Protein AF-A0A845ZA12-F1 (afdb_monomer_lite)

pLDDT: mean 86.28, std 15.38, range [41.25, 97.88]

Sequence (84 aa):
MPFYFGRGKNDYAVINDFSRKRDVIQLLGDESDYMLEKVSRREGLPTGTGIYYIGSDGPEDLIGIIKGFSASRLDLGEDYFKFV

Radius of gyration: 12.57 Å; chains: 1; bounding box: 32×34×30 Å

Foldseek 3Di:
DDDDDDDDLPQAAEAEDDDLVPAADEDEDDLVQWDWAFPDPDPPDAGAIFIWGRNDPDDTHGHYGYHPYHSVVDDCPRPSYHYD

Secondary structure (DSSP, 8-state):
--------TT--EEESS--TTT--EEESS-GGGEEEEE----TTPPSEEEEEE--SSS--EEEEEEET--GGG--TTSTTEEE-

Structure (mmCIF, N/CA/C/O backbone):
data_AF-A0A845ZA12-F1
#
_entry.id   AF-A0A845ZA12-F1
#
loop_
_atom_site.group_PDB
_atom_site.id
_atom_site.type_symbol
_atom_site.label_atom_id
_atom_site.label_alt_id
_atom_site.label_comp_id
_atom_site.label_asym_id
_atom_site.label_entity_id
_atom_site.label_seq_id
_atom_site.pdbx_PDB_ins_code
_atom_site.Cartn_x
_atom_site.Cartn_y
_atom_site.Cartn_z
_atom_site.occupancy
_atom_site.B_iso_or_equiv
_atom_site.auth_seq_id
_atom_site.auth_comp_id
_atom_site.auth_asym_id
_atom_site.auth_atom_id
_atom_site.pdbx_PDB_model_num
ATOM 1 N N . MET A 1 1 ? 3.221 -26.047 -7.042 1.00 41.25 1 MET A N 1
ATOM 2 C CA . MET A 1 1 ? 3.016 -24.761 -6.346 1.00 41.25 1 MET A CA 1
ATOM 3 C C . MET A 1 1 ? 3.600 -23.685 -7.245 1.00 41.25 1 MET A C 1
ATOM 5 O O . MET A 1 1 ? 4.787 -23.802 -7.533 1.00 41.25 1 MET A O 1
ATOM 9 N N . PRO A 1 2 ? 2.817 -22.755 -7.814 1.00 47.69 2 PRO A N 1
ATOM 10 C CA . PRO A 1 2 ? 3.395 -21.736 -8.673 1.00 47.69 2 PRO A CA 1
ATOM 11 C C . PRO A 1 2 ? 3.986 -20.638 -7.788 1.00 47.69 2 PRO A C 1
ATOM 13 O O . PRO A 1 2 ? 3.267 -19.978 -7.043 1.00 47.69 2 PRO A O 1
ATOM 16 N N . PHE A 1 3 ? 5.308 -20.501 -7.844 1.00 54.81 3 PHE A N 1
ATOM 17 C CA . PHE A 1 3 ? 6.021 -19.343 -7.320 1.00 54.81 3 PHE A CA 1
ATOM 18 C C . PHE A 1 3 ? 5.734 -18.137 -8.220 1.00 54.81 3 PHE A C 1
ATOM 20 O O . PHE A 1 3 ? 5.697 -18.273 -9.445 1.00 54.81 3 PHE A O 1
ATOM 27 N N . TYR A 1 4 ? 5.523 -16.973 -7.608 1.00 45.91 4 TYR A N 1
ATOM 28 C CA . TYR A 1 4 ? 5.370 -15.702 -8.311 1.00 45.91 4 TYR A CA 1
ATOM 29 C C . TYR A 1 4 ? 6.666 -15.402 -9.083 1.00 45.91 4 TYR A C 1
ATOM 31 O O . TYR A 1 4 ? 7.749 -15.425 -8.501 1.00 45.91 4 TYR A O 1
ATOM 39 N N . PHE A 1 5 ? 6.576 -15.171 -10.396 1.00 49.06 5 PHE A N 1
ATOM 40 C CA . PHE A 1 5 ? 7.722 -14.824 -11.241 1.00 49.06 5 PHE A CA 1
ATOM 41 C C . PHE A 1 5 ? 7.520 -13.389 -11.730 1.00 49.06 5 PHE A C 1
ATOM 43 O O . PHE A 1 5 ? 6.812 -13.152 -12.706 1.00 49.06 5 PHE A O 1
ATOM 50 N N . GLY A 1 6 ? 8.100 -12.428 -11.008 1.00 58.19 6 GLY A N 1
ATOM 51 C CA . GLY A 1 6 ? 7.964 -11.000 -11.290 1.00 58.19 6 GLY A CA 1
ATOM 52 C C . GLY A 1 6 ? 8.545 -10.634 -12.653 1.00 58.19 6 GLY A C 1
ATOM 53 O O . GLY A 1 6 ? 9.757 -10.482 -12.793 1.00 58.19 6 GLY A O 1
ATOM 54 N N . ARG A 1 7 ? 7.685 -10.497 -13.671 1.00 50.44 7 ARG A N 1
ATOM 55 C CA . ARG A 1 7 ? 7.990 -9.835 -14.952 1.00 50.44 7 ARG A CA 1
ATOM 56 C C . ARG A 1 7 ? 6.738 -9.206 -15.572 1.00 50.44 7 ARG A C 1
ATOM 58 O O . ARG A 1 7 ? 6.373 -9.519 -16.701 1.00 50.44 7 ARG A O 1
ATOM 65 N N . GLY A 1 8 ? 6.126 -8.250 -14.877 1.00 48.34 8 GLY A N 1
ATOM 66 C CA . GLY A 1 8 ? 5.115 -7.391 -15.486 1.00 48.34 8 GLY A CA 1
ATOM 67 C C . GLY A 1 8 ? 4.584 -6.327 -14.535 1.00 48.34 8 GLY A C 1
ATOM 68 O O . GLY A 1 8 ? 3.947 -6.651 -13.547 1.00 48.34 8 GLY A O 1
ATOM 69 N N . LYS A 1 9 ? 4.719 -5.040 -14.888 1.00 52.50 9 LYS A N 1
ATOM 70 C CA . LYS A 1 9 ? 4.063 -3.910 -14.181 1.00 52.50 9 LYS A CA 1
ATOM 71 C C . LYS A 1 9 ? 2.521 -3.925 -14.278 1.00 52.50 9 LYS A C 1
ATOM 73 O O . LYS A 1 9 ? 1.877 -2.925 -13.971 1.00 52.50 9 LYS A O 1
ATOM 78 N N . ASN A 1 10 ? 1.951 -5.026 -14.768 1.00 56.09 10 ASN A N 1
ATOM 79 C CA . ASN A 1 10 ? 0.528 -5.245 -14.998 1.00 56.09 10 ASN A CA 1
ATOM 80 C C . ASN A 1 10 ? -0.074 -6.270 -14.023 1.00 56.09 10 ASN A C 1
ATOM 82 O O . ASN A 1 10 ? -1.286 -6.461 -14.051 1.00 56.09 10 ASN A O 1
ATOM 86 N N . ASP A 1 11 ? 0.736 -6.891 -13.159 1.00 75.31 11 ASP A N 1
ATOM 87 C CA . ASP A 1 11 ? 0.290 -7.934 -12.232 1.00 75.31 11 ASP A CA 1
ATOM 88 C C . ASP A 1 11 ? 0.083 -7.346 -10.829 1.00 75.31 11 ASP A C 1
ATOM 90 O O . ASP A 1 11 ? 0.703 -7.761 -9.854 1.00 75.31 11 ASP A O 1
ATOM 94 N N . TYR A 1 12 ? -0.777 -6.330 -10.737 1.00 87.62 12 TYR A N 1
ATOM 95 C CA . TYR A 1 12 ? -1.175 -5.722 -9.468 1.00 87.62 12 TYR A CA 1
ATOM 96 C C . TYR A 1 12 ? -2.664 -5.937 -9.206 1.00 87.62 12 TYR A C 1
ATOM 98 O O . TYR A 1 12 ? -3.498 -5.906 -10.113 1.00 87.62 12 TYR A O 1
ATOM 106 N N . ALA A 1 13 ? -3.024 -6.096 -7.936 1.00 91.12 13 ALA A N 1
ATOM 107 C CA . ALA A 1 13 ? -4.421 -6.106 -7.525 1.00 91.12 13 ALA A CA 1
ATOM 108 C C . ALA A 1 13 ? -4.985 -4.675 -7.460 1.00 91.12 13 ALA A C 1
ATOM 110 O O . ALA A 1 13 ? -4.322 -3.753 -6.991 1.00 91.12 13 ALA A O 1
ATOM 111 N N . VAL A 1 14 ? -6.241 -4.471 -7.869 1.00 92.94 14 VAL A N 1
ATOM 112 C CA . VAL A 1 14 ? -6.960 -3.205 -7.638 1.00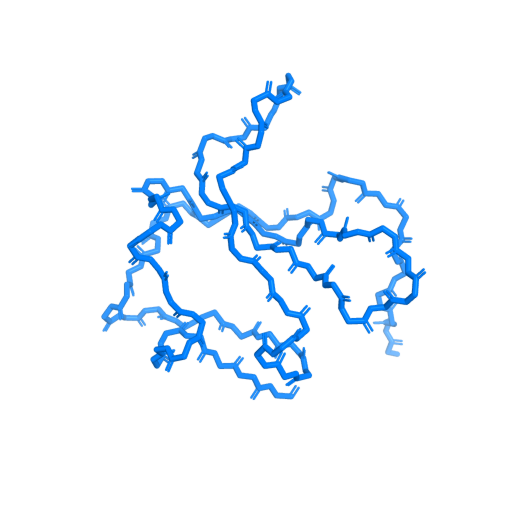 92.94 14 VAL A CA 1
ATOM 113 C C . VAL A 1 14 ? -8.021 -3.417 -6.573 1.00 92.94 14 VAL A C 1
ATOM 115 O O . VAL A 1 14 ? -9.016 -4.104 -6.802 1.00 92.94 14 VAL A O 1
ATOM 118 N N . ILE A 1 15 ? -7.831 -2.780 -5.422 1.00 94.81 15 ILE A N 1
ATOM 119 C CA . ILE A 1 15 ? -8.736 -2.857 -4.278 1.00 94.81 15 ILE A CA 1
ATOM 120 C C . ILE A 1 15 ? -9.663 -1.640 -4.337 1.00 94.81 15 ILE A C 1
ATOM 122 O O . ILE A 1 15 ? -9.225 -0.494 -4.206 1.00 94.81 15 ILE A O 1
ATOM 126 N N . ASN A 1 16 ? -10.946 -1.881 -4.618 1.00 94.38 16 ASN A N 1
ATOM 127 C CA . ASN A 1 16 ? -11.900 -0.823 -4.961 1.00 94.38 16 ASN A CA 1
ATOM 128 C C . ASN A 1 16 ? -12.574 -0.168 -3.747 1.00 94.38 16 ASN A C 1
ATOM 130 O O . ASN A 1 16 ? -12.881 1.021 -3.816 1.00 94.38 16 ASN A O 1
ATOM 134 N N . ASP A 1 17 ? -12.811 -0.918 -2.673 1.00 94.75 17 ASP A N 1
ATOM 135 C CA . ASP A 1 17 ? -13.687 -0.541 -1.556 1.00 94.75 17 ASP A CA 1
ATOM 136 C C . ASP A 1 17 ? -13.095 -0.872 -0.175 1.00 94.75 17 ASP A C 1
ATOM 138 O O . ASP A 1 17 ? -13.832 -1.072 0.791 1.00 94.75 17 ASP A O 1
ATOM 142 N N . PHE A 1 18 ? -11.759 -0.863 -0.082 1.00 96.38 18 PHE A N 1
ATOM 143 C CA . PHE A 1 18 ? -11.014 -1.170 1.139 1.00 96.38 18 PHE A CA 1
ATOM 144 C C . PHE A 1 18 ? -11.562 -0.452 2.380 1.00 96.38 18 PHE A C 1
ATOM 146 O O . PHE A 1 18 ? -11.740 0.770 2.414 1.00 96.38 18 PHE A O 1
ATOM 153 N N . SER A 1 19 ? -11.761 -1.217 3.444 1.00 96.12 19 SER A N 1
ATOM 154 C CA . SER A 1 19 ? -12.246 -0.758 4.729 1.00 96.12 19 SER A CA 1
ATOM 155 C C . SER A 1 19 ? -11.272 -1.154 5.833 1.00 96.12 19 SER A C 1
ATOM 157 O O . SER A 1 19 ? -11.295 -2.286 6.301 1.00 96.12 19 SER A O 1
ATOM 159 N N . ARG A 1 20 ? -10.519 -0.178 6.360 1.00 95.25 20 ARG A N 1
ATOM 160 C CA . ARG A 1 20 ? -9.592 -0.352 7.506 1.00 95.25 20 ARG A CA 1
ATOM 161 C C . ARG A 1 20 ? -10.198 -1.031 8.746 1.00 95.25 20 ARG A C 1
ATOM 163 O O . ARG A 1 20 ? -9.471 -1.427 9.633 1.00 95.25 20 ARG A O 1
ATOM 170 N N . LYS A 1 21 ? -11.531 -1.092 8.857 1.00 95.56 21 LYS A N 1
ATOM 171 C CA . LYS A 1 21 ? -12.245 -1.685 10.003 1.00 95.56 21 LYS A CA 1
ATOM 172 C C . LYS A 1 21 ? -12.741 -3.113 9.763 1.00 95.56 21 LYS A C 1
ATOM 174 O O . LYS A 1 21 ? -13.307 -3.703 10.677 1.00 95.56 21 LYS A O 1
ATOM 179 N N . ARG A 1 22 ? -12.684 -3.607 8.525 1.00 95.88 22 ARG A N 1
ATOM 180 C CA . ARG A 1 22 ? -13.352 -4.856 8.116 1.00 95.88 22 ARG A CA 1
ATOM 181 C C . ARG A 1 22 ? -12.462 -5.747 7.270 1.00 95.88 22 ARG A C 1
ATOM 183 O O . ARG A 1 22 ? -12.572 -6.964 7.375 1.00 95.88 22 ARG A O 1
ATOM 190 N N . ASP A 1 23 ? -11.605 -5.139 6.464 1.00 97.56 23 ASP A N 1
ATOM 191 C CA . ASP A 1 23 ? -10.779 -5.840 5.500 1.00 97.56 23 ASP A CA 1
ATOM 192 C C . ASP A 1 23 ? -9.349 -5.943 6.015 1.00 97.56 23 ASP A C 1
ATOM 194 O O . ASP A 1 23 ? -8.855 -5.057 6.713 1.00 97.56 23 ASP A O 1
ATOM 198 N N . VAL A 1 24 ? -8.685 -7.025 5.626 1.00 97.31 24 VAL A N 1
ATOM 199 C CA . VAL A 1 24 ? -7.273 -7.263 5.909 1.00 97.31 24 VAL A CA 1
ATOM 200 C C . VAL A 1 24 ? -6.567 -7.516 4.588 1.00 97.31 24 VAL A C 1
ATOM 202 O O . VAL A 1 24 ? -7.007 -8.347 3.793 1.00 97.31 24 VAL A O 1
ATOM 205 N N . ILE A 1 25 ? -5.465 -6.810 4.372 1.00 96.94 25 ILE A N 1
ATOM 206 C CA . ILE A 1 25 ? -4.541 -7.047 3.270 1.00 96.94 25 ILE A CA 1
ATOM 207 C C . ILE A 1 25 ? -3.412 -7.916 3.814 1.00 96.94 25 ILE A C 1
ATOM 209 O O . ILE A 1 25 ? -2.697 -7.519 4.731 1.00 96.94 25 ILE A O 1
ATOM 213 N N . GLN A 1 26 ? -3.278 -9.117 3.261 1.00 97.31 26 GLN A N 1
ATOM 214 C CA . GLN A 1 26 ? -2.234 -10.055 3.647 1.00 97.31 26 GLN A CA 1
ATOM 215 C C . GLN A 1 26 ? -1.055 -9.961 2.675 1.00 97.31 26 GLN A C 1
ATOM 217 O O . GLN A 1 26 ? -1.250 -10.051 1.463 1.00 97.31 26 GLN A O 1
ATOM 222 N N . LEU A 1 27 ? 0.147 -9.781 3.212 1.00 95.44 27 LEU A N 1
ATOM 223 C CA . LEU A 1 27 ? 1.413 -9.640 2.496 1.00 95.44 27 LEU A CA 1
ATOM 224 C C . LEU A 1 27 ? 2.407 -10.699 3.002 1.00 95.44 27 LEU A C 1
ATOM 226 O O . LEU A 1 27 ? 2.272 -11.185 4.121 1.00 95.44 27 LEU A O 1
ATOM 230 N N . LEU A 1 28 ? 3.373 -11.091 2.172 1.00 93.88 28 LEU A N 1
ATOM 231 C CA . LEU A 1 28 ? 4.394 -12.085 2.536 1.00 93.88 28 LEU A CA 1
ATOM 232 C C . LEU A 1 28 ? 5.643 -11.406 3.106 1.00 93.88 28 LEU A C 1
ATOM 234 O O . LEU A 1 28 ? 6.033 -10.365 2.586 1.00 93.88 28 LEU A O 1
ATOM 238 N N . GLY A 1 29 ? 6.319 -12.014 4.078 1.00 93.81 29 GLY A N 1
ATOM 239 C CA . GLY A 1 29 ? 7.567 -11.459 4.630 1.00 93.81 29 GLY A CA 1
ATOM 240 C C . GLY A 1 29 ? 7.310 -10.478 5.769 1.00 93.81 29 GLY A C 1
ATOM 241 O O . GLY A 1 29 ? 6.497 -10.786 6.631 1.00 93.81 29 GLY A O 1
ATOM 242 N N . ASP A 1 30 ? 7.985 -9.327 5.780 1.00 95.62 30 ASP A N 1
ATOM 243 C CA . ASP A 1 30 ? 7.912 -8.351 6.876 1.00 95.62 30 ASP A CA 1
ATOM 244 C C . ASP A 1 30 ? 7.464 -6.961 6.402 1.00 95.62 30 ASP A C 1
ATOM 246 O O . ASP A 1 30 ? 7.567 -6.613 5.228 1.00 95.62 30 ASP A O 1
ATOM 250 N N . GLU A 1 31 ? 7.010 -6.119 7.335 1.00 96.12 31 GLU A N 1
ATOM 251 C CA . GLU A 1 31 ? 6.629 -4.723 7.068 1.00 96.12 31 GLU A CA 1
ATOM 252 C C . GLU A 1 31 ? 7.716 -3.935 6.322 1.00 96.12 31 GLU A C 1
ATOM 254 O O . GLU A 1 31 ? 7.406 -3.169 5.408 1.00 96.12 31 GLU A O 1
ATOM 259 N N . SER A 1 32 ? 8.991 -4.160 6.661 1.00 96.38 32 SER A N 1
ATOM 260 C CA . SER A 1 32 ? 10.133 -3.481 6.039 1.00 96.38 32 SER A CA 1
ATOM 261 C C . SER A 1 32 ? 10.330 -3.814 4.562 1.00 96.38 32 SER A C 1
ATOM 263 O O . SER A 1 32 ? 11.062 -3.102 3.877 1.00 96.38 32 SER A O 1
ATOM 265 N N . ASP A 1 33 ? 9.688 -4.871 4.065 1.00 96.25 33 ASP A N 1
ATOM 266 C CA . ASP A 1 33 ? 9.761 -5.264 2.662 1.00 96.25 33 ASP A CA 1
ATOM 267 C C . ASP A 1 33 ? 8.772 -4.489 1.785 1.00 96.25 33 ASP A C 1
ATOM 269 O O . ASP A 1 33 ? 8.696 -4.745 0.580 1.00 96.25 33 ASP A O 1
ATOM 273 N N . TYR A 1 34 ? 8.006 -3.555 2.359 1.00 96.12 34 TYR A N 1
ATOM 274 C CA . TYR A 1 34 ? 6.958 -2.833 1.652 1.00 96.12 34 TYR A CA 1
ATOM 275 C C . TYR A 1 34 ? 7.023 -1.324 1.847 1.00 96.12 34 TYR A C 1
ATOM 277 O O . TYR A 1 34 ? 7.490 -0.796 2.852 1.00 96.12 34 TYR A O 1
ATOM 285 N N . MET A 1 35 ? 6.470 -0.619 0.864 1.00 96.12 35 MET A N 1
ATOM 286 C CA . MET A 1 35 ? 6.276 0.820 0.910 1.00 96.12 35 MET A CA 1
ATOM 287 C C . MET A 1 35 ? 4.898 1.194 0.364 1.00 96.12 35 MET A C 1
ATOM 289 O O . MET A 1 35 ? 4.394 0.600 -0.593 1.00 96.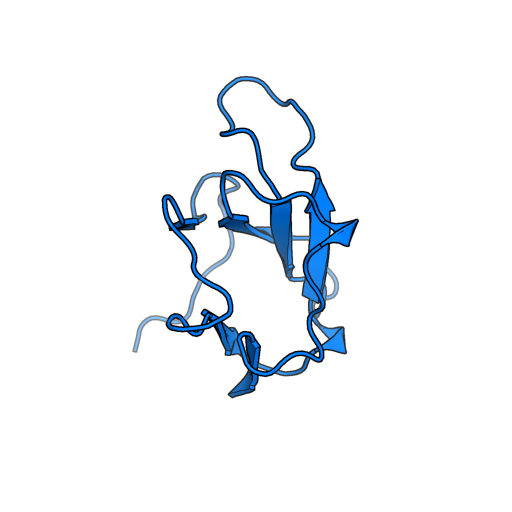12 35 MET A O 1
ATOM 293 N N . LEU A 1 36 ? 4.293 2.216 0.970 1.00 96.25 36 LEU A N 1
ATOM 294 C CA . LEU A 1 36 ? 3.045 2.811 0.510 1.00 96.25 36 LEU A CA 1
ATOM 295 C C . LEU A 1 36 ? 3.324 4.168 -0.126 1.00 96.25 36 LEU A C 1
ATOM 297 O O . LEU A 1 36 ? 3.717 5.114 0.552 1.00 96.25 36 LEU A O 1
ATOM 301 N N . GLU A 1 37 ? 3.037 4.296 -1.417 1.00 94.00 37 GLU A N 1
ATOM 302 C CA . GLU A 1 37 ? 3.195 5.564 -2.125 1.00 94.00 37 GLU A CA 1
ATOM 303 C C . GLU A 1 37 ? 1.969 5.917 -2.947 1.00 94.00 37 GLU A C 1
ATOM 305 O O . GLU A 1 37 ? 1.162 5.075 -3.338 1.00 94.00 37 GLU A O 1
ATOM 310 N N . LYS A 1 38 ? 1.810 7.204 -3.254 1.00 92.94 38 LYS A N 1
ATOM 311 C CA . LYS A 1 38 ? 0.808 7.607 -4.236 1.00 92.94 38 LYS A CA 1
ATOM 312 C C . LYS A 1 38 ? 1.200 7.013 -5.583 1.00 92.94 38 LYS A C 1
ATOM 314 O O . LYS A 1 38 ? 2.290 7.286 -6.075 1.00 92.94 38 LYS A O 1
ATOM 319 N N . VAL A 1 39 ? 0.272 6.304 -6.225 1.00 88.75 39 VAL A N 1
ATOM 320 C CA . VAL A 1 39 ? 0.498 5.807 -7.585 1.00 88.75 39 VAL A CA 1
ATOM 321 C C . VAL A 1 39 ? 0.832 6.998 -8.481 1.00 88.75 39 VAL A C 1
ATOM 323 O O . VAL A 1 39 ? 0.013 7.909 -8.668 1.00 88.75 39 VAL A O 1
ATOM 326 N N . SER A 1 40 ? 2.063 7.020 -8.998 1.00 74.44 40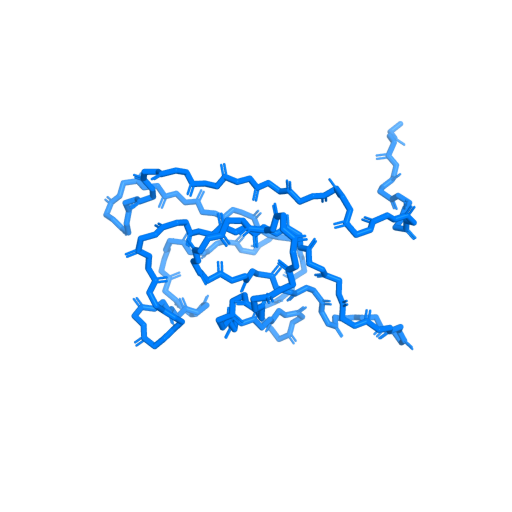 SER A N 1
ATOM 327 C CA . SER A 1 40 ? 2.471 8.024 -9.977 1.00 74.44 40 SER A CA 1
ATOM 328 C C . SER A 1 40 ? 1.516 7.942 -11.165 1.00 74.44 40 SER A C 1
ATOM 330 O O . SER A 1 40 ? 1.176 6.852 -11.624 1.00 74.44 40 SER A O 1
ATOM 332 N N . ARG A 1 41 ? 1.027 9.095 -11.635 1.00 62.59 41 ARG A N 1
ATOM 333 C CA . ARG A 1 41 ? 0.033 9.187 -12.713 1.00 62.59 41 ARG A CA 1
ATOM 334 C C . ARG A 1 41 ? 0.685 8.822 -14.054 1.00 62.59 41 ARG A C 1
ATOM 336 O O . ARG A 1 41 ? 0.877 9.677 -14.908 1.00 62.59 41 ARG A O 1
ATOM 343 N N . ARG A 1 42 ? 1.089 7.563 -14.206 1.00 65.00 42 ARG A N 1
ATOM 344 C CA . ARG A 1 42 ? 1.419 6.937 -15.484 1.00 65.00 42 ARG A CA 1
ATOM 345 C C . ARG A 1 42 ? 0.098 6.661 -16.200 1.00 65.00 42 ARG A C 1
ATOM 347 O O . ARG A 1 42 ? -0.898 6.341 -15.548 1.00 65.00 42 ARG A O 1
ATOM 354 N N . GLU A 1 43 ? 0.066 6.844 -17.516 1.00 59.41 43 GLU A N 1
ATOM 355 C CA . GLU A 1 43 ? -1.144 6.605 -18.307 1.00 59.41 43 GLU A CA 1
ATOM 356 C C . GLU A 1 43 ? -1.680 5.187 -18.050 1.00 59.41 43 GLU A C 1
ATOM 358 O O . GLU A 1 43 ? -0.935 4.212 -18.116 1.00 59.41 43 GLU A O 1
ATOM 363 N N . GLY A 1 44 ? -2.967 5.085 -17.705 1.00 73.62 44 GLY A N 1
ATOM 364 C CA . GLY A 1 44 ? -3.670 3.811 -17.524 1.00 73.62 44 GLY A CA 1
ATOM 365 C C . GLY A 1 44 ? -3.778 3.269 -16.093 1.00 73.62 44 GLY A C 1
ATOM 366 O O . GLY A 1 44 ? -4.564 2.348 -15.887 1.00 73.62 44 GLY A O 1
ATOM 367 N N . LEU A 1 45 ? -3.077 3.826 -15.093 1.00 82.44 45 LEU A N 1
ATOM 368 C CA . LEU A 1 45 ? -3.202 3.349 -13.706 1.00 82.44 45 LEU A CA 1
ATOM 369 C C . LEU A 1 45 ? -4.371 4.011 -12.944 1.00 82.44 45 LEU A C 1
ATOM 371 O O . LEU A 1 45 ? -4.579 5.225 -13.060 1.00 82.44 45 LEU A O 1
ATOM 375 N N . PRO A 1 46 ? -5.113 3.254 -12.109 1.00 86.62 46 PRO A N 1
ATOM 376 C CA . PRO A 1 46 ? -6.083 3.816 -11.177 1.00 86.62 46 PRO A CA 1
ATOM 377 C C . PRO A 1 46 ? -5.446 4.811 -10.203 1.00 86.62 46 PRO A C 1
ATOM 379 O O . PRO A 1 46 ? -4.327 4.630 -9.727 1.00 86.62 46 PRO A O 1
ATOM 382 N N . THR A 1 47 ? -6.196 5.848 -9.834 1.00 89.12 47 THR A N 1
ATOM 383 C CA . THR A 1 47 ? -5.787 6.760 -8.762 1.00 89.12 47 THR A CA 1
ATOM 384 C C . THR A 1 47 ? -5.956 6.093 -7.400 1.00 89.12 47 THR A C 1
ATOM 386 O O . THR A 1 47 ? -7.051 5.622 -7.076 1.00 89.12 47 THR A O 1
ATOM 389 N N . GLY A 1 48 ? -4.917 6.127 -6.573 1.00 92.94 48 GLY A N 1
ATOM 390 C CA . GLY A 1 48 ? -4.946 5.556 -5.232 1.00 92.94 48 GLY A CA 1
ATOM 391 C C . GLY A 1 48 ? -3.567 5.528 -4.586 1.00 92.94 48 GLY A C 1
ATOM 392 O O . GLY A 1 48 ? -2.652 6.241 -5.014 1.00 92.94 48 GLY A O 1
ATOM 393 N N . THR A 1 49 ? -3.440 4.685 -3.568 1.00 95.94 49 THR A N 1
ATOM 394 C CA . THR A 1 49 ? -2.166 4.340 -2.929 1.00 95.94 49 THR A CA 1
ATOM 395 C C . THR A 1 49 ? -1.684 3.010 -3.478 1.00 95.94 49 THR A C 1
ATOM 397 O O . THR A 1 49 ? -2.433 2.038 -3.450 1.00 95.94 49 THR A O 1
ATOM 400 N N . GLY A 1 50 ? -0.467 2.984 -4.004 1.00 95.00 50 GLY A N 1
ATOM 401 C CA . GLY A 1 50 ? 0.220 1.775 -4.419 1.00 95.00 50 GLY A CA 1
ATOM 402 C C . GLY A 1 50 ? 0.878 1.098 -3.223 1.00 95.00 50 GLY A C 1
ATOM 403 O O . GLY A 1 50 ? 1.403 1.776 -2.340 1.00 95.00 50 GLY A O 1
ATOM 404 N N . ILE A 1 51 ? 0.836 -0.228 -3.218 1.00 95.50 51 ILE A N 1
ATOM 405 C CA . ILE A 1 51 ? 1.616 -1.097 -2.345 1.00 95.50 51 ILE A CA 1
ATOM 406 C C . ILE A 1 51 ? 2.779 -1.599 -3.192 1.00 95.50 51 ILE A C 1
ATOM 408 O O . ILE A 1 51 ? 2.555 -2.270 -4.206 1.00 95.50 51 ILE A O 1
ATOM 412 N N . TYR A 1 52 ? 3.992 -1.242 -2.790 1.00 94.00 52 TYR A N 1
ATOM 413 C CA . TYR A 1 52 ? 5.219 -1.604 -3.483 1.00 94.00 52 TYR A CA 1
ATOM 414 C C . TYR A 1 52 ? 6.009 -2.601 -2.643 1.00 94.00 52 TYR A C 1
ATOM 416 O O . TYR A 1 52 ? 6.213 -2.353 -1.459 1.00 94.00 52 TYR A O 1
ATOM 424 N N . TYR A 1 53 ? 6.445 -3.708 -3.242 1.00 93.06 53 TYR A N 1
ATOM 425 C CA . TYR A 1 53 ? 7.413 -4.622 -2.642 1.00 93.06 53 TYR A CA 1
ATOM 426 C C . TYR A 1 53 ? 8.834 -4.140 -2.950 1.00 93.06 53 TYR A C 1
ATOM 428 O O . TYR A 1 53 ? 9.171 -3.882 -4.109 1.00 93.06 53 TYR A O 1
ATOM 436 N N . ILE A 1 54 ? 9.653 -4.020 -1.909 1.00 93.00 54 ILE A N 1
ATOM 437 C CA . ILE A 1 54 ? 11.027 -3.502 -1.940 1.00 93.00 54 ILE A CA 1
ATOM 438 C C . ILE A 1 54 ? 12.045 -4.461 -1.303 1.00 93.00 54 ILE A C 1
ATOM 440 O O . ILE A 1 54 ? 13.234 -4.162 -1.287 1.00 93.00 54 ILE A O 1
ATOM 444 N N . GLY A 1 55 ? 11.613 -5.630 -0.820 1.00 86.50 55 GLY A N 1
ATOM 445 C CA . GLY A 1 55 ? 12.469 -6.624 -0.152 1.00 86.50 55 GLY A CA 1
ATOM 446 C C . GLY A 1 55 ? 13.420 -7.415 -1.067 1.00 86.50 55 GLY A C 1
ATOM 447 O O . GLY A 1 55 ? 13.963 -8.435 -0.652 1.00 86.50 55 GLY A O 1
ATOM 448 N N . SER A 1 56 ? 13.622 -6.993 -2.320 1.00 80.12 56 SER A N 1
ATOM 449 C CA . SER A 1 56 ? 14.535 -7.656 -3.264 1.00 80.12 56 SER A CA 1
ATOM 450 C C . SER A 1 56 ? 15.621 -6.702 -3.749 1.00 80.12 56 SER A C 1
ATOM 452 O O . SER A 1 56 ? 15.400 -5.498 -3.805 1.00 80.12 56 SER A O 1
ATOM 454 N N . ASP A 1 57 ? 16.753 -7.237 -4.215 1.00 76.94 57 ASP A N 1
ATOM 455 C CA . ASP A 1 57 ? 17.843 -6.453 -4.833 1.00 76.94 57 ASP A CA 1
ATOM 456 C C . ASP A 1 57 ? 17.448 -5.774 -6.173 1.00 76.94 57 ASP A C 1
ATOM 458 O O . ASP A 1 57 ? 18.293 -5.233 -6.892 1.00 76.94 57 ASP A O 1
ATOM 462 N N . GLY A 1 58 ? 16.172 -5.852 -6.564 1.00 79.38 58 GLY A N 1
ATOM 463 C CA . GLY A 1 58 ? 15.615 -5.319 -7.801 1.00 79.38 58 GLY A CA 1
ATOM 464 C C . GLY A 1 58 ? 14.909 -3.967 -7.642 1.00 79.38 58 GLY A C 1
ATOM 465 O O . GLY A 1 58 ? 14.886 -3.377 -6.564 1.00 79.38 58 GLY A O 1
ATOM 466 N N . PRO A 1 59 ? 14.324 -3.442 -8.735 1.00 83.94 59 PRO A N 1
ATOM 467 C CA . PRO A 1 59 ? 13.452 -2.278 -8.648 1.00 83.94 59 PRO A CA 1
ATOM 468 C C . PRO A 1 59 ? 12.199 -2.601 -7.827 1.00 83.94 59 PRO A C 1
ATOM 470 O O . PRO A 1 59 ? 11.727 -3.736 -7.836 1.00 83.94 59 PRO A O 1
ATOM 473 N N . GLU A 1 60 ? 11.631 -1.571 -7.206 1.00 88.06 60 GLU A N 1
ATOM 474 C CA . GLU A 1 60 ? 10.350 -1.651 -6.504 1.00 88.06 60 GLU A CA 1
ATOM 475 C C . GLU A 1 60 ? 9.264 -2.242 -7.415 1.00 88.06 60 GLU A C 1
ATOM 477 O O . GLU A 1 60 ? 9.108 -1.820 -8.573 1.00 88.06 60 GLU A O 1
ATOM 482 N N . ASP A 1 61 ? 8.495 -3.193 -6.887 1.00 87.62 61 ASP A N 1
ATOM 483 C CA . ASP A 1 61 ? 7.437 -3.869 -7.634 1.00 87.62 61 ASP A CA 1
ATOM 484 C C . ASP A 1 61 ? 6.053 -3.441 -7.143 1.00 87.62 61 ASP A C 1
ATOM 486 O O . ASP A 1 61 ? 5.741 -3.559 -5.961 1.00 87.62 61 ASP A O 1
ATOM 490 N N . LEU A 1 62 ? 5.208 -2.935 -8.045 1.00 90.56 62 LEU A N 1
ATOM 491 C CA . LEU A 1 62 ? 3.841 -2.536 -7.705 1.00 90.56 62 LEU A CA 1
ATOM 492 C C . LEU A 1 62 ? 2.961 -3.784 -7.665 1.00 90.56 62 LEU A C 1
ATOM 494 O O . LEU A 1 62 ? 2.643 -4.339 -8.713 1.00 90.56 62 LEU A O 1
ATOM 498 N N . ILE A 1 63 ? 2.502 -4.162 -6.475 1.00 91.50 63 ILE A N 1
ATOM 499 C CA . ILE A 1 63 ? 1.709 -5.384 -6.273 1.00 91.50 63 ILE A CA 1
ATOM 500 C C . ILE A 1 63 ? 0.226 -5.107 -5.995 1.00 91.50 63 ILE A C 1
ATOM 502 O O . ILE A 1 63 ? -0.623 -5.987 -6.147 1.00 91.50 63 ILE A O 1
ATOM 506 N N . GLY A 1 64 ? -0.129 -3.873 -5.626 1.00 93.50 64 GLY A N 1
ATOM 507 C CA . GLY A 1 64 ? -1.518 -3.513 -5.355 1.00 93.50 64 GLY A CA 1
ATOM 508 C C . GLY A 1 64 ? -1.791 -2.017 -5.412 1.00 93.50 64 GLY A C 1
ATOM 509 O O . GLY A 1 64 ? -0.907 -1.209 -5.160 1.00 93.50 64 GLY A O 1
ATOM 510 N N . ILE A 1 65 ? -3.031 -1.639 -5.720 1.00 94.50 65 ILE A N 1
ATOM 511 C CA . ILE A 1 65 ? -3.526 -0.262 -5.638 1.00 94.50 65 ILE A CA 1
ATOM 512 C C . ILE A 1 65 ? -4.795 -0.237 -4.793 1.00 94.50 65 ILE A C 1
ATOM 514 O O . ILE A 1 65 ? -5.821 -0.801 -5.176 1.00 94.50 65 ILE A O 1
ATOM 518 N N . ILE A 1 66 ? -4.752 0.494 -3.683 1.00 96.44 66 ILE A N 1
ATOM 519 C CA . ILE A 1 66 ? -5.912 0.808 -2.853 1.00 96.44 66 ILE A CA 1
ATOM 520 C C . ILE A 1 66 ? -6.529 2.111 -3.366 1.00 96.44 66 ILE A C 1
ATOM 522 O O . ILE A 1 66 ? -5.961 3.201 -3.220 1.00 96.44 66 ILE A O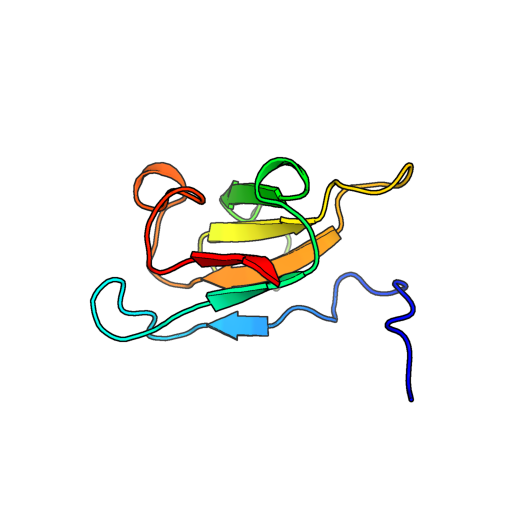 1
ATOM 526 N N . LYS A 1 67 ? -7.708 2.017 -3.984 1.00 94.31 67 LYS A N 1
ATOM 527 C CA . LYS A 1 67 ? -8.429 3.190 -4.492 1.00 94.31 67 LYS A CA 1
ATOM 528 C C . LYS A 1 67 ? -9.049 3.991 -3.352 1.00 94.31 67 LYS A C 1
ATOM 530 O O . LYS A 1 67 ? -9.450 3.452 -2.330 1.00 94.31 67 LYS A O 1
ATOM 535 N N . GLY A 1 68 ? -9.148 5.306 -3.544 1.00 90.25 68 GLY A N 1
ATOM 536 C CA . GLY A 1 68 ? -9.826 6.202 -2.598 1.00 90.25 68 GLY A CA 1
ATOM 537 C C . GLY A 1 68 ? -9.047 6.521 -1.315 1.00 90.25 68 GLY A C 1
ATOM 538 O O . GLY A 1 68 ? -9.505 7.351 -0.532 1.00 90.25 68 GLY A O 1
ATOM 539 N N . PHE A 1 69 ? -7.858 5.941 -1.122 1.00 92.06 69 PHE A N 1
ATOM 540 C CA . PHE A 1 69 ? -6.959 6.257 -0.012 1.00 92.06 69 PHE A CA 1
ATOM 541 C C . PHE A 1 69 ? -5.719 7.007 -0.497 1.00 92.06 69 PHE A C 1
ATOM 543 O O . PHE A 1 69 ? -5.162 6.707 -1.555 1.00 92.06 69 PHE A O 1
ATOM 550 N N . SER A 1 70 ? -5.284 7.985 0.296 1.00 91.81 70 SER A N 1
ATOM 551 C CA . SER A 1 70 ? -3.956 8.588 0.185 1.00 91.81 70 SER A CA 1
ATOM 552 C C . SER A 1 70 ? -2.963 7.820 1.052 1.00 91.81 70 SER A C 1
ATOM 554 O O . SER A 1 70 ? -3.338 7.387 2.140 1.00 91.81 70 SER A O 1
ATOM 556 N N . ALA A 1 71 ? -1.700 7.747 0.622 1.00 91.69 71 ALA A N 1
ATOM 557 C CA . ALA A 1 71 ? -0.661 7.000 1.333 1.00 91.69 71 ALA A CA 1
ATOM 558 C C . ALA A 1 71 ? -0.533 7.435 2.800 1.00 91.69 71 ALA A C 1
ATOM 560 O O . ALA A 1 71 ? -0.503 6.600 3.685 1.00 91.69 71 ALA A O 1
ATOM 561 N N . SER A 1 72 ? -0.642 8.737 3.083 1.00 93.31 72 SER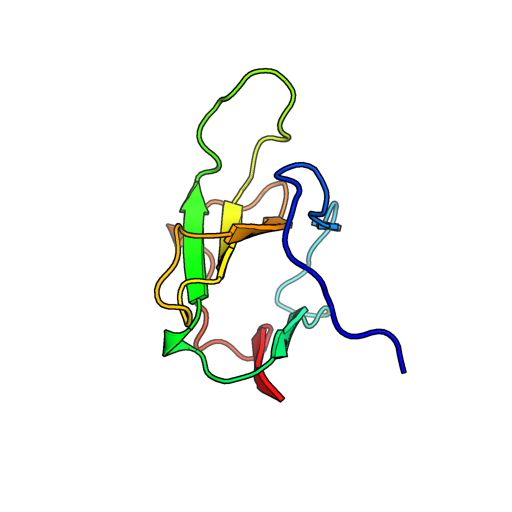 A N 1
ATOM 562 C CA . SER A 1 72 ? -0.610 9.298 4.445 1.00 93.31 72 SER A CA 1
ATOM 563 C C . SER A 1 72 ? -1.768 8.898 5.375 1.00 93.31 72 SER A C 1
ATOM 565 O O . SER A 1 72 ? -1.820 9.354 6.514 1.00 93.31 72 SER A O 1
ATOM 567 N N . ARG A 1 73 ? -2.755 8.132 4.894 1.00 94.12 73 ARG A N 1
ATOM 568 C CA . ARG A 1 73 ? -3.898 7.632 5.686 1.00 94.12 73 ARG A CA 1
ATOM 569 C C . ARG A 1 73 ? -3.851 6.120 5.903 1.00 94.12 73 ARG A C 1
ATOM 571 O O . ARG A 1 73 ? -4.805 5.565 6.459 1.00 94.12 73 ARG A O 1
ATOM 578 N N . LEU A 1 74 ? -2.797 5.485 5.416 1.00 95.69 74 LEU A N 1
ATOM 579 C CA . LEU A 1 74 ? -2.516 4.072 5.552 1.00 95.69 74 LEU A CA 1
ATOM 580 C C . LEU A 1 74 ? -1.162 3.938 6.240 1.00 95.69 74 LEU A C 1
ATOM 582 O O . LEU A 1 74 ? -0.278 4.765 6.035 1.00 95.69 74 LEU A O 1
ATOM 586 N N . ASP A 1 75 ? -1.034 2.914 7.059 1.00 96.81 75 ASP A N 1
ATOM 587 C CA . ASP A 1 75 ? 0.160 2.624 7.835 1.00 96.81 75 ASP A CA 1
ATOM 588 C C . ASP A 1 75 ? 0.324 1.106 7.840 1.00 96.81 75 ASP A C 1
ATOM 590 O O . ASP A 1 75 ? -0.647 0.396 8.106 1.00 96.81 75 ASP A O 1
ATOM 594 N N . LEU A 1 76 ? 1.507 0.624 7.454 1.00 97.31 76 LEU A N 1
ATOM 595 C CA . LEU A 1 76 ? 1.795 -0.806 7.356 1.00 97.31 76 LEU A CA 1
ATOM 596 C C . LEU A 1 76 ? 1.835 -1.479 8.737 1.00 97.31 76 LEU A C 1
ATOM 598 O O . LEU A 1 76 ? 1.602 -2.683 8.804 1.00 97.31 76 LEU A O 1
ATOM 602 N N . GLY A 1 77 ? 2.038 -0.714 9.815 1.00 97.12 77 GLY A N 1
ATOM 603 C CA . GLY A 1 77 ? 2.024 -1.214 11.190 1.00 97.12 77 GLY A CA 1
ATOM 604 C C . GLY A 1 77 ? 0.623 -1.396 11.791 1.00 97.12 77 GLY A C 1
ATOM 605 O O . GLY A 1 77 ? 0.489 -1.863 12.923 1.00 97.12 77 GLY A O 1
ATOM 606 N N . GLU A 1 78 ? -0.437 -1.021 11.071 1.00 97.69 78 GLU A N 1
ATOM 607 C CA . GLU A 1 78 ? -1.819 -1.177 11.532 1.00 97.69 78 GLU A CA 1
ATOM 608 C C . GLU A 1 78 ? -2.392 -2.573 11.228 1.00 97.69 78 GLU A C 1
ATOM 610 O O . GLU A 1 78 ? -1.981 -3.264 10.299 1.00 97.69 78 GLU A O 1
ATOM 615 N N . ASP A 1 79 ? -3.419 -2.975 11.981 1.00 96.75 79 ASP A N 1
ATOM 616 C CA . ASP A 1 79 ? -3.979 -4.338 11.990 1.00 96.75 79 ASP A CA 1
ATOM 617 C C . ASP A 1 79 ? -4.640 -4.801 10.677 1.00 96.75 79 ASP A C 1
ATOM 619 O O . ASP A 1 79 ? -4.865 -6.002 10.464 1.00 96.75 79 ASP A O 1
ATOM 623 N N . TYR A 1 80 ? -4.944 -3.853 9.793 1.00 97.06 80 TYR A N 1
ATOM 624 C CA . TYR A 1 80 ? -5.470 -4.103 8.459 1.00 97.06 80 TYR A CA 1
ATOM 625 C C . TYR A 1 80 ? -4.390 -4.496 7.441 1.00 97.0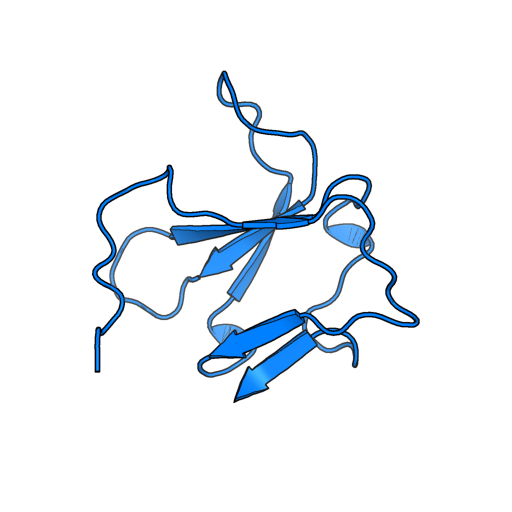6 80 TYR A C 1
ATOM 627 O O . TYR A 1 80 ? -4.743 -4.885 6.324 1.00 97.06 80 TYR A O 1
ATOM 635 N N . PHE A 1 81 ? -3.108 -4.462 7.813 1.00 97.81 81 PHE A N 1
ATOM 636 C CA . PHE A 1 81 ? -2.038 -5.178 7.126 1.00 97.81 81 PHE A CA 1
ATOM 637 C C . PHE A 1 81 ? -1.574 -6.359 7.979 1.00 97.81 81 PHE A C 1
ATOM 639 O O . PHE A 1 81 ? -1.338 -6.241 9.178 1.00 97.81 81 PHE A O 1
ATOM 646 N N . LYS A 1 82 ? -1.468 -7.538 7.363 1.00 97.88 82 LYS A N 1
ATOM 647 C CA . LYS A 1 82 ? -0.945 -8.737 8.023 1.00 97.88 82 LYS A CA 1
ATOM 648 C C . LYS A 1 82 ? 0.155 -9.368 7.203 1.00 97.88 82 LYS A C 1
ATOM 650 O O . LYS A 1 82 ? -0.033 -9.638 6.022 1.00 97.88 82 LYS A O 1
ATOM 655 N N . PHE A 1 83 ? 1.248 -9.672 7.877 1.00 96.06 83 PHE A N 1
ATOM 656 C CA . PHE A 1 83 ? 2.432 -10.282 7.301 1.00 96.06 83 PHE A CA 1
ATOM 657 C C . PHE A 1 83 ? 2.483 -11.768 7.677 1.00 96.06 83 PHE A C 1
ATOM 659 O O . PHE A 1 83 ? 2.182 -12.109 8.827 1.00 96.06 83 PHE A O 1
ATOM 666 N N . VAL A 1 84 ? 2.764 -12.652 6.710 1.00 93.06 84 VAL A N 1
ATOM 667 C CA . VAL A 1 84 ? 2.837 -14.119 6.898 1.00 93.06 84 VAL A CA 1
ATOM 668 C C . VAL A 1 84 ? 4.009 -14.776 6.189 1.00 93.06 84 VAL A C 1
ATOM 670 O O . VAL A 1 84 ? 4.523 -14.198 5.204 1.00 93.06 84 VAL A O 1
#